Protein AF-A0A6A6M0G9-F1 (afdb_monomer)

Foldseek 3Di:
DDPPPPDDPPVQPPVSQVVQVVVVLQVQLCVQLVDPDFDWAADPDDPPDPDCNRGTHTPSVVSSQVSSQQDWDQGPVGTFHDDPNHTPDDAFEEEEADDDDLVVVVVVVCVPDPDHHHHDYDYQADPVRHGVDDPVVVVVCCVVVVGVYYGYDDD

Organism: Hevea brasiliensis (NCBI:txid3981)

Mean predicted aligned error: 13.31 Å

Radius of gyration: 23.49 Å; Cα contacts (8 Å, |Δi|>4): 169; chains: 1; bounding box: 56×35×58 Å

Nearest PDB structures (foldseek):
  4u5f-assembly1_A  TM=3.717E-01  e=2.075E-04  Rattus norvegicus
  4u1x-assembly1_A  TM=3.575E-01  e=5.938E-04  Rattus norvegicus
  4mcj-assembly1_A  TM=3.749E-01  e=1.926E+00  Parabacteroides distasonis ATCC 8503
  4mcj-assembly5_I  TM=3.595E-01  e=2.197E+00  Parabacteroides distasonis ATCC 8503

Sequence (155 aa):
MEKKISAVESELNIYGLWAYDAATILAIAIEKAGIANFGFQKTNVSSNSTDISALGFSRNGENLIEALSNTRVTGLTGDIHFVNGQLPSSAFQIVNDCQGYCIDVFEAVVKALPYALPYEYIPFAKPDGGSAGTYDDMVYQLYLGSFDAVVGDTL

Secondary structure (DSSP, 8-state):
-------------HHHHHHHHHHHHHHHHHHHTT-S---EE--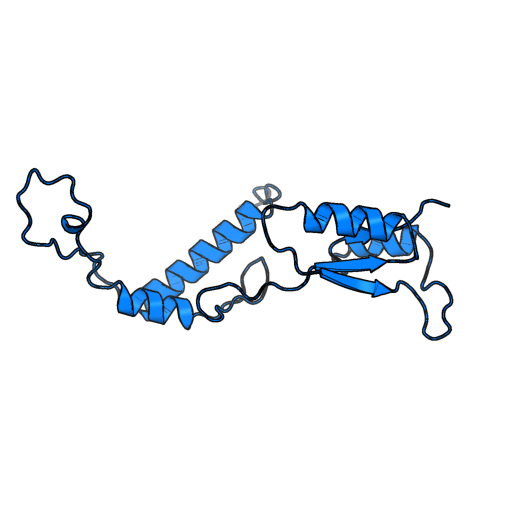---TT--SGGGSPEETTHHHHHHHHHT-EEEETTEEEE-BTTB---PPEEEEE---SHHHHHHHHHHHHSSS---EEEEE-B-TTSSBSS-HHHHHHHHHTTS-SEEE----

InterPro domains:
  IPR001828 Receptor, ligand binding region [PF01094] (4-96)
  IPR015683 Ionotropic glutamate receptor [PTHR34836] (8-96)
  IPR028082 Periplasmic binding protein-like I [SSF53822] (10-99)

Structure (mmCIF, N/CA/C/O backbone):
data_AF-A0A6A6M0G9-F1
#
_entry.id   AF-A0A6A6M0G9-F1
#
loop_
_atom_site.group_PDB
_atom_site.id
_atom_site.type_symbol
_atom_site.label_atom_id
_atom_site.label_alt_id
_atom_site.label_comp_id
_atom_site.label_asym_id
_atom_site.label_entity_id
_atom_site.label_seq_id
_atom_site.pdbx_PDB_ins_code
_atom_site.Cartn_x
_atom_site.Cartn_y
_atom_site.Cartn_z
_atom_site.occupancy
_atom_site.B_iso_or_equiv
_atom_site.auth_seq_id
_atom_site.auth_comp_id
_atom_site.auth_asym_id
_atom_site.auth_atom_id
_atom_site.pdbx_PDB_model_num
ATOM 1 N N . MET A 1 1 ? 26.815 13.536 30.518 1.00 34.41 1 MET A N 1
ATOM 2 C CA . MET A 1 1 ? 27.033 12.343 29.678 1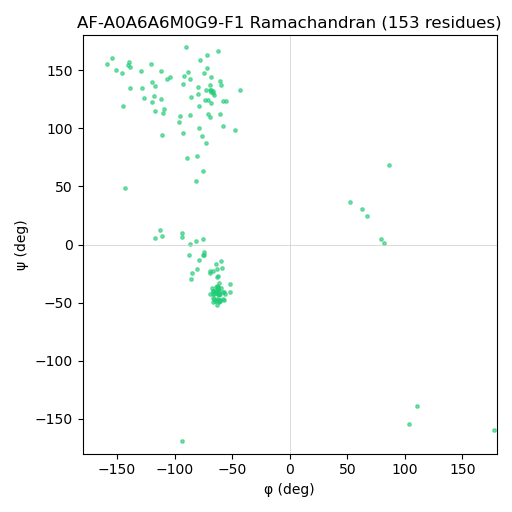.00 34.41 1 MET A CA 1
ATOM 3 C C . MET A 1 1 ? 25.719 12.070 28.978 1.00 34.41 1 MET A C 1
ATOM 5 O O . MET A 1 1 ? 24.805 11.516 29.574 1.00 34.41 1 MET A O 1
ATOM 9 N N . GLU A 1 2 ? 25.587 12.622 27.778 1.00 38.97 2 GLU A N 1
ATOM 10 C CA . GLU A 1 2 ? 24.418 12.448 26.922 1.00 38.97 2 GLU A CA 1
ATOM 11 C C . GLU A 1 2 ? 24.347 10.984 26.496 1.00 38.97 2 GLU A C 1
ATOM 13 O O . GLU A 1 2 ? 25.337 10.397 26.049 1.00 38.97 2 GLU A O 1
ATOM 18 N N . LYS A 1 3 ? 23.184 10.367 26.691 1.00 46.62 3 LYS A N 1
ATOM 19 C CA . LYS A 1 3 ? 22.941 9.003 26.244 1.00 46.62 3 LYS A CA 1
ATOM 20 C C . LYS A 1 3 ? 22.717 9.069 24.736 1.00 46.62 3 LYS A C 1
ATOM 22 O O . LYS A 1 3 ? 21.613 9.334 24.276 1.00 46.62 3 LYS A O 1
ATOM 27 N N . LYS A 1 4 ? 23.797 8.874 23.982 1.00 43.56 4 LYS A N 1
ATOM 28 C CA . LYS A 1 4 ? 23.775 8.636 22.540 1.00 43.56 4 LYS A CA 1
ATOM 29 C C . LYS A 1 4 ? 22.917 7.395 22.291 1.00 43.56 4 LYS A C 1
ATOM 31 O O . LYS A 1 4 ? 23.348 6.275 22.558 1.00 43.56 4 LYS A O 1
ATOM 36 N N . ILE A 1 5 ? 21.679 7.604 21.850 1.00 45.81 5 ILE A N 1
ATOM 37 C CA . ILE A 1 5 ? 20.824 6.537 21.333 1.00 45.81 5 ILE A CA 1
ATOM 38 C C . ILE A 1 5 ? 21.403 6.178 19.965 1.00 45.81 5 ILE A C 1
ATOM 40 O O . ILE A 1 5 ? 21.063 6.774 18.953 1.00 45.81 5 ILE A O 1
ATOM 44 N N . SER A 1 6 ? 22.373 5.270 19.953 1.00 51.78 6 SER A N 1
ATOM 45 C CA . SER A 1 6 ? 22.872 4.641 18.735 1.00 51.78 6 SER A CA 1
ATOM 46 C C . SER A 1 6 ? 22.601 3.147 18.824 1.00 51.78 6 SER A C 1
ATOM 48 O O . SER A 1 6 ? 23.031 2.525 19.795 1.00 51.78 6 SER A O 1
ATOM 50 N N . ALA A 1 7 ? 21.958 2.622 17.779 1.00 47.12 7 ALA A N 1
ATOM 51 C CA . ALA A 1 7 ? 21.720 1.209 17.478 1.00 47.12 7 ALA A CA 1
ATOM 52 C C . ALA A 1 7 ? 20.474 0.552 18.106 1.00 47.12 7 ALA A C 1
AT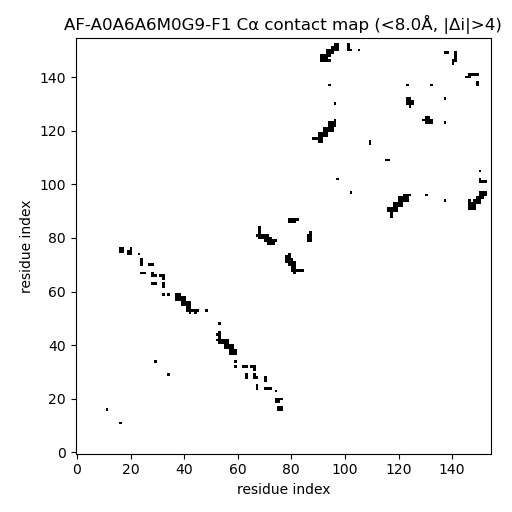OM 54 O O . ALA A 1 7 ? 20.602 -0.360 18.914 1.00 47.12 7 ALA A O 1
ATOM 55 N N . VAL A 1 8 ? 19.277 0.962 17.657 1.00 44.97 8 VAL A N 1
ATOM 56 C CA . VAL A 1 8 ? 18.168 0.029 17.342 1.00 44.97 8 VAL A CA 1
ATOM 57 C C . VAL A 1 8 ? 17.396 0.551 16.114 1.00 44.97 8 VAL A C 1
ATOM 59 O O . VAL A 1 8 ? 16.180 0.656 16.120 1.00 44.97 8 VAL A O 1
ATOM 62 N N . GLU A 1 9 ? 18.097 0.916 15.042 1.00 51.38 9 GLU A N 1
ATOM 63 C CA . GLU A 1 9 ? 17.548 0.678 13.702 1.00 51.38 9 GLU A CA 1
ATOM 64 C C . GLU A 1 9 ? 18.040 -0.717 13.318 1.00 51.38 9 GLU A C 1
ATOM 66 O O . GLU A 1 9 ? 19.010 -0.887 12.589 1.00 51.38 9 GLU A O 1
ATOM 71 N N . SER A 1 10 ? 17.450 -1.757 13.912 1.00 55.28 10 SER A N 1
ATOM 72 C CA . SER A 1 10 ? 17.393 -3.024 13.185 1.00 55.28 10 SER A CA 1
ATOM 73 C C . SER A 1 10 ? 16.719 -2.685 11.863 1.00 55.28 10 SER A C 1
ATOM 75 O O . SER A 1 10 ? 15.638 -2.103 11.936 1.00 55.28 10 SER A O 1
ATOM 77 N N . GLU A 1 11 ? 17.345 -2.969 10.720 1.00 65.69 11 GLU A N 1
ATOM 78 C CA . GLU A 1 11 ? 16.764 -2.722 9.395 1.00 65.69 11 GLU A CA 1
ATOM 79 C C . GLU A 1 11 ? 15.334 -3.268 9.388 1.00 65.69 11 GLU A C 1
ATOM 81 O O . GLU A 1 11 ? 15.103 -4.480 9.349 1.00 65.69 11 GLU A O 1
ATOM 86 N N . LEU A 1 12 ? 14.362 -2.376 9.581 1.00 68.75 12 LEU A N 1
ATOM 87 C CA . LEU A 1 12 ? 12.978 -2.772 9.727 1.00 68.75 12 LEU A CA 1
ATOM 88 C C . LEU A 1 12 ? 12.565 -3.231 8.336 1.00 68.75 12 LEU A C 1
ATOM 90 O O . LEU A 1 12 ? 12.533 -2.435 7.399 1.00 68.75 12 LEU A O 1
ATOM 94 N N . ASN A 1 13 ? 12.301 -4.527 8.182 1.00 79.19 13 ASN A N 1
ATOM 95 C CA . ASN A 1 13 ? 11.778 -5.025 6.920 1.00 79.19 13 ASN A CA 1
ATOM 96 C C . ASN A 1 13 ? 10.412 -4.376 6.634 1.00 79.19 13 ASN A C 1
ATOM 98 O O . ASN A 1 13 ? 9.785 -3.781 7.516 1.00 79.19 13 ASN A O 1
ATOM 102 N N . ILE A 1 14 ? 9.931 -4.511 5.400 1.00 77.44 14 ILE A N 1
ATOM 103 C CA . ILE A 1 14 ? 8.685 -3.870 4.960 1.00 77.44 14 ILE A CA 1
ATOM 104 C C . ILE A 1 14 ? 7.491 -4.143 5.896 1.00 77.44 14 ILE A C 1
ATOM 106 O O . ILE A 1 14 ? 6.679 -3.256 6.140 1.00 77.44 14 ILE A O 1
ATOM 110 N N . TYR A 1 15 ? 7.427 -5.329 6.513 1.00 82.25 15 TYR A N 1
ATOM 111 C CA . TYR A 1 15 ? 6.378 -5.671 7.475 1.00 82.25 15 TYR A CA 1
ATOM 112 C C . TYR A 1 15 ? 6.467 -4.864 8.769 1.00 82.25 15 TYR A C 1
ATOM 114 O O . TYR A 1 15 ? 5.439 -4.491 9.328 1.00 82.25 15 TYR A O 1
ATOM 122 N N . GLY A 1 16 ? 7.677 -4.587 9.254 1.00 85.69 16 GLY A N 1
ATOM 123 C CA . GLY A 1 16 ? 7.878 -3.738 10.421 1.00 85.69 16 GLY A CA 1
ATOM 124 C C . GLY A 1 16 ? 7.477 -2.289 10.151 1.00 85.69 16 GLY A C 1
ATOM 125 O O . GLY A 1 16 ? 6.830 -1.673 10.998 1.00 85.69 16 GLY A O 1
ATOM 126 N N . LEU A 1 17 ? 7.799 -1.769 8.961 1.00 85.38 17 LEU A N 1
ATOM 127 C CA . LEU A 1 17 ? 7.394 -0.422 8.545 1.00 85.38 17 LEU A CA 1
ATOM 128 C C . LEU A 1 17 ? 5.865 -0.316 8.447 1.00 85.38 17 LEU A C 1
ATOM 130 O O . LEU A 1 17 ? 5.270 0.583 9.037 1.00 85.38 17 LEU A O 1
ATOM 134 N N . TRP A 1 18 ? 5.210 -1.295 7.813 1.00 85.31 18 TRP A N 1
ATOM 135 C CA . TRP A 1 18 ? 3.746 -1.358 7.766 1.00 85.31 18 TRP A CA 1
ATOM 136 C C . TRP A 1 18 ? 3.104 -1.517 9.143 1.00 85.31 18 TRP A C 1
ATOM 138 O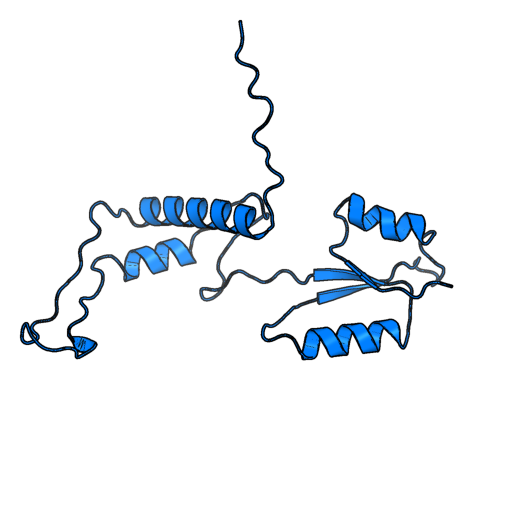 O . TRP A 1 18 ? 2.068 -0.912 9.401 1.00 85.31 18 TRP A O 1
ATOM 148 N N . ALA A 1 19 ? 3.698 -2.302 10.045 1.00 88.31 19 ALA A N 1
ATOM 149 C CA . ALA A 1 19 ? 3.179 -2.457 11.401 1.00 88.31 19 ALA A CA 1
ATOM 150 C C . ALA A 1 19 ? 3.248 -1.142 12.193 1.00 88.31 19 ALA A C 1
ATOM 152 O O . ALA A 1 19 ? 2.295 -0.804 12.900 1.00 88.31 19 ALA A O 1
ATOM 153 N N . TYR A 1 20 ? 4.344 -0.389 12.055 1.00 89.56 20 TYR A N 1
ATOM 154 C CA . TYR A 1 20 ? 4.495 0.931 12.669 1.00 89.56 20 TYR A CA 1
ATOM 155 C C . TYR A 1 20 ? 3.435 1.915 12.156 1.00 89.56 20 TYR A C 1
ATOM 157 O O . TYR A 1 20 ? 2.748 2.575 12.944 1.00 89.56 20 TYR A O 1
ATOM 165 N N . ASP A 1 21 ? 3.251 1.966 10.839 1.00 89.56 21 ASP A N 1
ATOM 166 C CA . ASP A 1 21 ? 2.271 2.848 10.212 1.00 89.56 21 ASP A CA 1
ATOM 167 C C . ASP A 1 21 ? 0.834 2.458 10.581 1.00 89.56 21 ASP A C 1
ATOM 169 O O . ASP A 1 21 ? 0.034 3.317 10.957 1.00 89.56 21 ASP A O 1
ATOM 173 N N . ALA A 1 22 ? 0.514 1.161 10.588 1.00 90.94 22 ALA A N 1
ATOM 174 C CA . ALA A 1 22 ? -0.789 0.653 11.009 1.00 90.94 22 ALA A CA 1
ATOM 175 C C . ALA A 1 22 ? -1.108 1.008 12.471 1.00 90.94 22 ALA A C 1
ATOM 177 O O . ALA A 1 22 ? -2.225 1.433 12.772 1.00 90.94 22 ALA A O 1
ATOM 178 N N . ALA A 1 23 ? -0.134 0.881 13.380 1.00 93.88 23 ALA A N 1
ATOM 179 C CA . ALA A 1 23 ? -0.300 1.274 14.778 1.00 93.88 23 ALA A CA 1
ATOM 180 C C . ALA A 1 23 ? -0.546 2.786 14.921 1.00 93.88 23 ALA A C 1
ATOM 182 O O . ALA A 1 23 ? -1.414 3.200 15.692 1.00 93.88 23 ALA A O 1
ATOM 183 N N . THR A 1 24 ? 0.171 3.599 14.142 1.00 92.81 24 THR A N 1
ATOM 184 C CA . THR A 1 24 ? 0.023 5.061 14.121 1.00 92.81 24 THR A CA 1
ATOM 185 C C . THR A 1 24 ? -1.366 5.474 13.629 1.00 92.81 24 THR A C 1
ATOM 187 O O . THR A 1 24 ? -2.056 6.253 14.289 1.00 92.81 24 THR A O 1
ATOM 190 N N . ILE A 1 25 ? -1.821 4.904 12.511 1.00 93.25 25 ILE A N 1
ATOM 191 C CA . ILE A 1 25 ? -3.164 5.124 11.956 1.00 93.25 25 ILE A CA 1
ATOM 192 C C . ILE A 1 25 ? -4.237 4.744 12.971 1.00 93.25 25 ILE A C 1
ATOM 194 O O . ILE A 1 25 ? -5.179 5.506 13.196 1.00 93.25 25 ILE A O 1
ATOM 198 N N . LEU A 1 26 ? -4.096 3.572 13.594 1.00 93.31 26 LEU A N 1
ATOM 199 C CA . LEU A 1 26 ? -5.063 3.079 14.563 1.00 93.31 26 LEU A CA 1
ATOM 200 C C . LEU A 1 26 ? -5.161 4.010 15.776 1.00 93.31 26 LEU A C 1
ATOM 202 O O . LEU A 1 26 ? -6.268 4.312 16.218 1.00 93.31 26 LEU A O 1
ATOM 206 N N . ALA A 1 27 ? -4.028 4.495 16.287 1.00 93.75 27 ALA A N 1
ATOM 207 C CA . ALA A 1 27 ? -4.000 5.433 17.404 1.00 93.75 27 ALA A CA 1
ATOM 208 C C . ALA A 1 27 ? -4.744 6.737 17.070 1.00 93.75 27 ALA A C 1
ATOM 210 O O . ALA A 1 27 ? -5.616 7.160 17.831 1.00 93.75 27 ALA A O 1
ATOM 211 N N . ILE A 1 28 ? -4.472 7.318 15.897 1.00 93.06 28 ILE A N 1
ATOM 212 C CA . ILE A 1 28 ? -5.144 8.536 15.420 1.00 93.06 28 ILE A CA 1
ATOM 213 C C . ILE A 1 28 ? -6.649 8.301 15.249 1.00 93.06 28 ILE A C 1
ATOM 215 O O . ILE A 1 28 ? -7.463 9.143 15.629 1.00 93.06 28 ILE A O 1
ATOM 219 N N . ALA A 1 29 ? -7.045 7.159 14.686 1.00 93.19 29 ALA A N 1
ATOM 220 C CA . ALA A 1 29 ? -8.452 6.844 14.480 1.00 93.19 29 ALA A CA 1
ATOM 221 C C . ALA A 1 29 ? -9.206 6.652 15.805 1.00 93.19 29 ALA A C 1
ATOM 223 O O . ALA A 1 29 ? -10.327 7.134 15.939 1.00 93.19 29 ALA A O 1
ATOM 224 N N . ILE A 1 30 ? -8.594 6.001 16.800 1.00 93.12 30 ILE A N 1
ATOM 225 C CA . ILE A 1 30 ? -9.172 5.836 18.144 1.00 93.12 30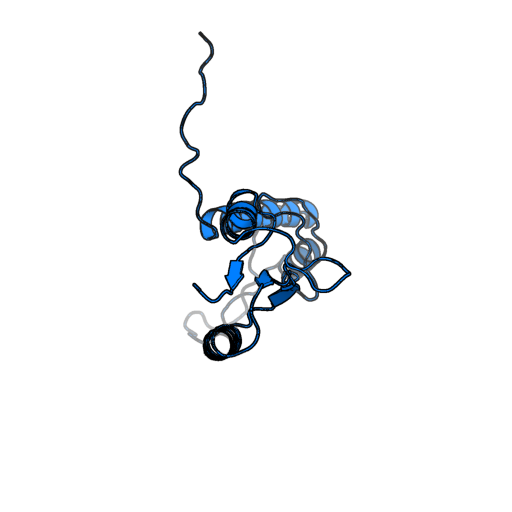 ILE A CA 1
ATOM 226 C C . ILE A 1 30 ? -9.389 7.195 18.818 1.00 93.12 30 ILE A C 1
ATOM 228 O O . ILE A 1 30 ? -10.450 7.423 19.403 1.00 93.12 30 ILE A O 1
ATOM 232 N N . GLU A 1 31 ? -8.408 8.095 18.709 1.00 92.38 31 GLU A N 1
ATOM 233 C CA . GLU A 1 31 ? -8.501 9.459 19.233 1.00 92.38 31 GLU A CA 1
ATOM 234 C C . GLU A 1 31 ? -9.647 10.228 18.563 1.00 92.38 31 GLU A C 1
ATOM 236 O O . GLU A 1 31 ? -10.521 10.764 19.246 1.00 92.38 31 GLU A O 1
ATOM 241 N N . LYS A 1 32 ? -9.705 10.207 17.226 1.00 92.62 32 LYS A N 1
ATOM 242 C CA . LYS A 1 32 ? -10.768 10.862 16.447 1.00 92.62 32 LYS A CA 1
ATOM 243 C C . LYS A 1 32 ? -12.156 10.292 16.729 1.00 92.62 32 LYS A C 1
ATOM 245 O O . LYS A 1 32 ? -13.125 11.044 16.756 1.00 92.62 32 LYS A O 1
ATOM 250 N N . ALA A 1 33 ? -12.257 8.984 16.946 1.00 91.31 33 ALA A N 1
ATOM 251 C CA . ALA A 1 33 ? -13.514 8.314 17.260 1.00 91.31 33 ALA A CA 1
ATOM 252 C C . ALA A 1 33 ? -13.989 8.565 18.705 1.00 91.31 33 ALA A C 1
ATOM 254 O O . ALA A 1 33 ? -15.090 8.140 19.061 1.00 91.31 33 ALA A O 1
ATOM 255 N N . GLY A 1 34 ? -13.182 9.222 19.552 1.00 88.62 34 GLY A N 1
ATOM 256 C CA . GLY A 1 34 ? -13.537 9.523 20.940 1.00 88.62 34 GLY A CA 1
ATOM 257 C C . GLY A 1 34 ? -13.756 8.270 21.793 1.00 88.62 34 GLY A C 1
ATOM 258 O O . GLY A 1 34 ? -14.593 8.266 22.700 1.00 88.62 34 GLY A O 1
ATOM 259 N N . ILE A 1 35 ? -13.052 7.174 21.490 1.00 83.38 35 ILE A N 1
ATOM 260 C CA . ILE A 1 35 ? -13.298 5.877 22.128 1.00 83.38 35 ILE A CA 1
ATOM 261 C C . ILE A 1 35 ? -12.661 5.845 23.517 1.00 83.38 35 ILE A C 1
ATOM 263 O O . ILE A 1 35 ? -11.474 5.579 23.673 1.00 83.38 35 ILE A O 1
ATOM 267 N N . ALA A 1 36 ? -13.481 6.051 24.546 1.00 76.69 36 ALA A N 1
ATOM 268 C CA . ALA A 1 36 ? -13.060 5.879 25.936 1.00 76.69 36 ALA A CA 1
ATOM 269 C C . ALA A 1 36 ? -13.164 4.418 26.425 1.00 76.69 36 ALA A C 1
ATOM 271 O O . ALA A 1 36 ? -12.466 4.041 27.360 1.00 76.69 36 ALA A O 1
ATOM 272 N N . ASN A 1 37 ? -14.036 3.595 25.818 1.00 80.88 37 ASN A N 1
ATOM 273 C CA . ASN A 1 37 ? -14.320 2.221 26.260 1.00 80.88 37 ASN A CA 1
ATOM 274 C C . ASN A 1 37 ? -14.585 1.268 25.089 1.00 80.88 37 ASN A C 1
ATOM 276 O O . ASN A 1 37 ? -15.590 1.418 24.397 1.00 80.88 37 ASN A O 1
ATOM 280 N N . PHE A 1 38 ? -13.769 0.224 24.931 1.00 78.19 38 PHE A N 1
ATOM 281 C CA . PHE A 1 38 ? -13.976 -0.850 23.950 1.00 78.19 38 PHE A CA 1
ATOM 282 C C . PHE A 1 38 ? -15.001 -1.872 24.464 1.00 78.19 38 PHE A C 1
ATOM 284 O O . PHE A 1 38 ? -14.661 -2.940 24.966 1.00 78.19 38 PHE A O 1
ATOM 291 N N . GLY A 1 39 ? -16.280 -1.504 24.415 1.00 81.69 39 GLY A N 1
ATOM 292 C CA . GLY A 1 39 ? -17.380 -2.371 24.831 1.00 81.69 39 GLY A CA 1
ATOM 293 C C . GLY A 1 39 ? -17.956 -3.192 23.678 1.00 81.69 39 GLY A C 1
ATOM 294 O O . GLY A 1 39 ? -18.106 -2.691 22.564 1.00 81.69 39 GLY A O 1
ATOM 295 N N . PHE A 1 40 ? -18.382 -4.420 23.978 1.00 82.12 40 PHE A N 1
ATOM 296 C CA . PHE A 1 40 ? -19.166 -5.254 23.066 1.00 82.12 40 PHE A CA 1
ATOM 297 C C . PHE A 1 40 ? -20.624 -5.332 23.527 1.00 82.12 40 PHE A C 1
ATOM 299 O O . PHE A 1 40 ? -20.930 -5.379 24.723 1.00 82.12 40 PHE A O 1
ATOM 306 N N . GLN A 1 41 ? -21.547 -5.327 22.573 1.00 80.31 41 GLN A N 1
ATOM 307 C CA . GLN A 1 41 ? -22.960 -5.574 22.795 1.00 80.31 41 GLN A CA 1
ATOM 308 C C . GLN A 1 41 ? -23.245 -7.044 22.510 1.00 80.31 41 GLN A C 1
ATOM 310 O O . GLN A 1 41 ? -23.244 -7.484 21.364 1.00 80.31 41 GLN A O 1
ATOM 315 N N . LYS A 1 42 ? -23.449 -7.816 23.579 1.00 72.50 42 LYS A N 1
ATOM 316 C CA . LYS A 1 42 ? -23.784 -9.234 23.479 1.00 72.50 42 LYS A CA 1
ATOM 317 C C . LYS A 1 42 ? -25.222 -9.390 22.982 1.00 72.50 42 LYS A C 1
ATOM 319 O O . LYS A 1 42 ? -26.125 -8.729 23.493 1.00 72.50 42 LYS A O 1
ATOM 324 N N . THR A 1 43 ? -25.425 -10.258 21.999 1.00 68.69 43 THR A N 1
ATOM 325 C CA . THR A 1 43 ? -26.752 -10.664 21.534 1.00 68.69 43 THR A CA 1
ATOM 326 C C . THR A 1 43 ? -27.384 -11.616 22.554 1.00 68.69 43 THR A C 1
ATOM 328 O O . THR A 1 43 ? -26.691 -12.377 23.233 1.00 68.69 43 THR A O 1
ATOM 331 N N . ASN A 1 44 ? -28.711 -11.574 22.701 1.00 68.19 44 ASN A N 1
ATOM 332 C CA . ASN A 1 44 ? -29.455 -12.428 23.636 1.00 68.19 44 ASN A CA 1
ATOM 333 C C . ASN A 1 44 ? -29.567 -13.867 23.102 1.00 68.19 44 ASN A C 1
ATOM 335 O O . ASN A 1 44 ? -30.655 -14.346 22.798 1.00 68.19 44 ASN A O 1
ATOM 339 N N . VAL A 1 45 ? -28.435 -14.548 22.944 1.00 66.31 45 VAL A N 1
ATOM 340 C CA . VAL A 1 45 ? -28.365 -15.943 22.504 1.00 66.31 45 VAL A CA 1
ATOM 341 C C . VAL A 1 45 ? -28.067 -16.830 23.711 1.00 66.31 45 VAL A C 1
ATOM 343 O O . VAL A 1 45 ? -27.345 -16.433 24.629 1.00 66.31 45 VAL A O 1
ATOM 346 N N . SER A 1 46 ? -28.654 -18.031 23.715 1.00 72.12 46 SER A N 1
ATOM 347 C CA . SER A 1 46 ? -28.377 -19.088 24.694 1.00 72.12 46 SER A CA 1
ATOM 348 C C . SER A 1 46 ? -26.872 -19.211 24.954 1.00 72.12 46 SER A C 1
ATOM 350 O O . SER A 1 46 ? -26.079 -19.264 24.014 1.00 72.12 46 SER A 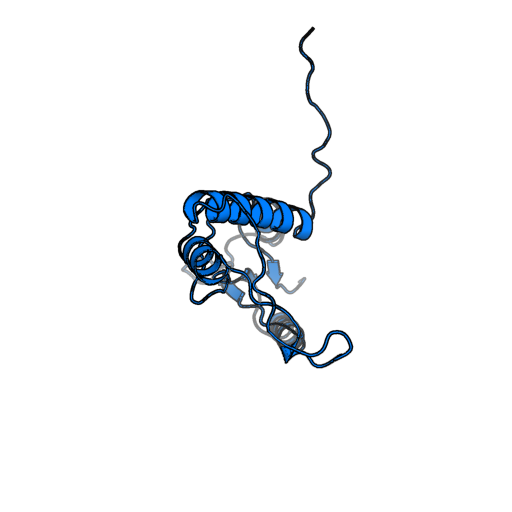O 1
ATOM 352 N N . SER A 1 47 ? -26.477 -19.275 26.228 1.00 65.62 47 SER A N 1
ATOM 353 C CA . SER A 1 47 ? -25.075 -19.222 26.671 1.00 65.62 47 SER A CA 1
ATOM 354 C C .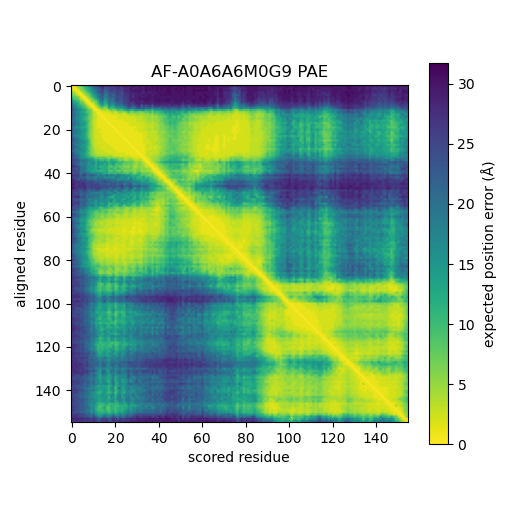 SER A 1 47 ? -24.175 -20.329 26.111 1.00 65.62 47 SER A C 1
ATOM 356 O O . SER A 1 47 ? -22.959 -20.205 26.210 1.00 65.62 47 SER A O 1
ATOM 358 N N . ASN A 1 48 ? -24.756 -21.382 25.529 1.00 71.12 48 ASN A N 1
ATOM 359 C CA . ASN A 1 48 ? -24.045 -22.545 24.991 1.00 71.12 48 ASN A CA 1
ATOM 360 C C . ASN A 1 48 ? -24.100 -22.632 23.458 1.00 71.12 48 ASN A C 1
ATOM 362 O O . ASN A 1 48 ? -23.706 -23.648 22.888 1.00 71.12 48 ASN A O 1
ATOM 366 N N . SER A 1 49 ? -24.631 -21.611 22.785 1.00 72.75 49 SER A N 1
ATOM 367 C CA . SER A 1 49 ? -24.660 -21.589 21.327 1.00 72.75 49 SER A CA 1
ATOM 368 C C . SER A 1 49 ? -23.260 -21.324 20.769 1.00 72.75 49 SER A C 1
ATOM 370 O O . SER A 1 49 ? -22.645 -20.312 21.098 1.00 72.75 49 SER A O 1
ATOM 372 N N . THR A 1 50 ? -22.769 -22.209 19.903 1.00 77.94 50 THR A N 1
ATOM 373 C CA . THR A 1 50 ? -21.567 -21.984 19.076 1.00 77.94 50 THR A CA 1
ATOM 374 C C . THR A 1 50 ? -21.869 -21.168 17.821 1.00 77.94 50 THR A C 1
ATOM 376 O O . THR A 1 50 ? -20.999 -20.986 16.974 1.00 77.94 50 THR A O 1
ATOM 379 N N . ASP A 1 51 ? -23.117 -20.733 17.666 1.00 80.19 51 ASP A N 1
ATOM 380 C CA . ASP A 1 51 ? -23.578 -20.031 16.483 1.00 80.19 51 ASP A CA 1
ATOM 381 C C . ASP A 1 51 ? -22.952 -18.634 16.412 1.00 80.19 51 ASP A C 1
ATOM 383 O O . ASP A 1 51 ? -22.876 -17.925 17.418 1.00 80.19 51 ASP A O 1
ATOM 387 N N . ILE A 1 52 ? -22.507 -18.216 15.226 1.00 78.25 52 ILE A N 1
ATOM 388 C CA . ILE A 1 52 ? -21.762 -16.956 15.052 1.00 78.25 52 ILE A CA 1
ATOM 389 C C . ILE A 1 52 ? -22.610 -15.732 15.422 1.00 78.25 52 ILE A C 1
ATOM 391 O O . ILE A 1 52 ? -22.086 -14.684 15.783 1.00 78.25 52 ILE A O 1
ATOM 395 N N . SER A 1 53 ? -23.936 -15.883 15.419 1.00 71.38 53 SER A N 1
ATOM 396 C CA . SER A 1 53 ? -24.888 -14.885 15.907 1.00 71.38 53 SER A CA 1
ATOM 397 C C . SER A 1 53 ? -24.766 -14.602 17.410 1.00 71.38 53 SER A C 1
ATOM 399 O O . SER A 1 53 ? -25.284 -13.587 17.875 1.00 71.38 53 SER A O 1
ATOM 401 N N . ALA A 1 54 ? -24.100 -15.471 18.180 1.00 73.50 54 ALA A N 1
ATOM 402 C CA . ALA A 1 54 ? -23.765 -15.247 19.586 1.00 73.50 54 ALA A CA 1
ATOM 403 C C . ALA A 1 54 ? -22.548 -14.317 19.776 1.00 73.50 54 ALA A C 1
ATOM 405 O O . ALA A 1 54 ? -22.309 -13.851 20.896 1.00 73.50 54 ALA A O 1
ATOM 406 N N . LEU A 1 55 ? -21.780 -14.035 18.713 1.00 74.75 55 LEU A N 1
ATOM 407 C CA . LEU A 1 55 ? -20.707 -13.043 18.745 1.00 74.75 55 LEU A CA 1
ATOM 408 C C . LEU A 1 55 ? -21.337 -11.648 18.887 1.00 74.75 55 LEU A C 1
ATOM 410 O O . LEU A 1 55 ? -22.175 -11.241 18.085 1.00 74.75 55 LEU A O 1
ATOM 414 N N . GLY A 1 56 ? -20.972 -10.921 19.942 1.00 74.69 56 GLY A N 1
ATOM 415 C CA . GLY A 1 56 ? -21.457 -9.560 20.155 1.00 74.69 56 GLY A CA 1
ATOM 416 C C . GLY A 1 56 ? -20.844 -8.563 19.169 1.00 74.69 56 GLY A C 1
ATOM 417 O O . GLY A 1 56 ? -19.711 -8.738 18.726 1.00 74.69 56 GLY A O 1
ATOM 418 N N . PHE A 1 57 ? -21.562 -7.484 18.868 1.00 83.25 57 PHE A N 1
ATOM 419 C CA . PHE A 1 57 ? -21.071 -6.409 17.999 1.00 83.25 57 PHE A CA 1
ATOM 420 C C . PHE A 1 57 ? -20.315 -5.351 18.811 1.00 83.25 57 PHE A C 1
ATOM 422 O O . PHE A 1 57 ? -20.628 -5.114 19.979 1.00 83.25 57 PHE A O 1
ATOM 429 N N . SER A 1 58 ? -19.312 -4.700 18.219 1.00 87.00 58 SER A N 1
ATOM 430 C CA . SER A 1 58 ? -18.622 -3.581 18.875 1.00 87.00 58 SER A CA 1
ATOM 431 C C . SER A 1 58 ? -19.557 -2.381 18.999 1.00 87.00 58 SER A C 1
ATOM 433 O O . SER A 1 58 ? -20.175 -1.979 18.018 1.00 87.00 58 SER A O 1
ATOM 435 N N . ARG A 1 59 ? -19.610 -1.760 20.183 1.00 88.62 59 ARG A N 1
ATOM 436 C CA . ARG A 1 59 ? -20.406 -0.539 20.402 1.00 88.62 59 ARG A CA 1
ATOM 437 C C . ARG A 1 59 ? -19.849 0.683 19.675 1.00 88.62 59 ARG A C 1
ATOM 439 O O . ARG A 1 59 ? -20.596 1.615 19.420 1.00 88.62 59 ARG A O 1
ATOM 446 N N . ASN A 1 60 ? -18.557 0.667 19.351 1.00 89.88 60 ASN A N 1
ATOM 447 C CA . ASN A 1 60 ? -17.880 1.777 18.676 1.00 89.88 60 ASN A CA 1
ATOM 448 C C . ASN A 1 60 ? -17.435 1.403 17.258 1.00 89.88 60 ASN A C 1
ATOM 450 O O . ASN A 1 60 ? -16.609 2.105 16.685 1.00 89.88 60 ASN A O 1
ATOM 454 N N . GLY A 1 61 ? -17.907 0.269 16.723 1.00 88.50 61 GLY A N 1
ATOM 455 C CA . GLY A 1 61 ? -17.450 -0.250 15.434 1.00 88.50 61 GLY A CA 1
ATOM 456 C C . GLY A 1 61 ? -17.643 0.757 14.303 1.00 88.50 61 GLY A C 1
ATOM 457 O O . GLY A 1 61 ? -16.698 1.027 13.573 1.00 88.50 61 GLY A O 1
ATOM 458 N N . GLU A 1 62 ? -18.830 1.361 14.211 1.00 89.62 62 GLU A N 1
ATOM 459 C CA . GLU A 1 62 ? -19.163 2.341 13.168 1.00 89.62 62 GLU A CA 1
ATOM 460 C C . GLU A 1 62 ? -18.278 3.590 13.256 1.00 89.62 62 GLU A C 1
ATOM 462 O O . GLU A 1 62 ? -17.588 3.914 12.292 1.00 89.62 62 GLU A O 1
ATOM 467 N N . ASN A 1 63 ? -18.193 4.213 14.436 1.00 91.81 63 ASN A N 1
ATOM 468 C CA . ASN A 1 63 ? -17.352 5.395 14.655 1.00 91.81 63 ASN A CA 1
ATOM 469 C C . ASN A 1 63 ? -15.867 5.113 14.376 1.00 91.81 63 ASN A C 1
ATOM 471 O O . ASN A 1 63 ? -15.160 5.967 13.846 1.00 91.81 63 ASN A O 1
ATOM 475 N N . LEU A 1 64 ? -15.376 3.919 14.733 1.00 91.62 64 LEU A N 1
ATOM 476 C CA . LEU A 1 64 ? -13.987 3.540 14.485 1.00 91.62 64 LEU A CA 1
ATOM 477 C C . LEU A 1 64 ? -13.715 3.349 12.990 1.00 91.62 64 LEU A C 1
ATOM 479 O O . LEU A 1 64 ? -12.687 3.810 12.502 1.00 91.62 64 LEU A O 1
ATOM 483 N N . ILE A 1 65 ? -14.623 2.696 12.261 1.00 91.00 65 ILE A N 1
ATOM 484 C CA . ILE A 1 65 ? -14.496 2.515 10.809 1.00 91.00 65 ILE A CA 1
ATOM 485 C C . ILE A 1 65 ? -14.574 3.859 10.085 1.00 91.00 65 ILE A C 1
ATOM 487 O O . ILE A 1 65 ? -13.792 4.097 9.162 1.00 91.00 65 ILE A O 1
ATOM 491 N N . GLU A 1 66 ? -15.453 4.760 10.519 1.00 91.75 66 GLU A N 1
ATOM 492 C CA . GLU A 1 66 ? -15.532 6.120 9.985 1.00 91.75 66 GLU A CA 1
ATOM 493 C C . GLU A 1 66 ? -14.230 6.895 10.235 1.00 91.75 66 GLU A C 1
ATOM 495 O O . GLU A 1 66 ? -13.660 7.478 9.310 1.00 91.75 66 GLU A O 1
ATOM 500 N N . ALA A 1 67 ? -13.707 6.856 11.463 1.00 92.88 67 ALA A N 1
ATOM 501 C CA . ALA A 1 67 ? -12.458 7.525 11.805 1.00 92.88 67 ALA A CA 1
ATOM 502 C C . ALA A 1 67 ? -11.258 6.951 11.035 1.00 92.88 67 ALA A C 1
ATOM 504 O O . ALA A 1 67 ? -10.433 7.719 10.537 1.00 92.88 67 ALA A O 1
ATOM 505 N N . LEU A 1 68 ? -11.171 5.624 10.890 1.00 92.06 68 LEU A N 1
ATOM 506 C CA . LEU A 1 68 ? -10.140 4.956 10.089 1.00 92.06 68 LEU A CA 1
ATOM 507 C C . LEU A 1 68 ? -10.220 5.377 8.618 1.00 92.06 68 LEU A C 1
ATOM 509 O O . LEU A 1 68 ? -9.213 5.790 8.048 1.00 92.06 68 LEU A O 1
ATOM 513 N N . SER A 1 69 ? -11.418 5.348 8.029 1.00 90.19 69 SER A N 1
ATOM 514 C CA . SER A 1 69 ? -11.637 5.695 6.617 1.00 90.19 69 SER A CA 1
ATOM 515 C C . SER A 1 69 ? -11.257 7.145 6.308 1.00 90.19 69 SER A C 1
ATOM 517 O O . SER A 1 69 ? -10.741 7.438 5.234 1.00 90.19 69 SER A O 1
ATOM 519 N N . ASN A 1 70 ? -11.457 8.044 7.275 1.00 90.06 70 ASN A N 1
ATOM 520 C CA . ASN A 1 70 ? -11.136 9.467 7.161 1.00 90.06 70 ASN A CA 1
ATOM 521 C C . ASN A 1 70 ? -9.737 9.832 7.694 1.00 90.06 70 ASN A C 1
ATOM 523 O O . ASN A 1 70 ? -9.393 11.016 7.806 1.00 90.06 70 ASN A O 1
ATOM 527 N N . THR A 1 71 ? -8.915 8.852 8.077 1.00 90.19 71 THR A N 1
ATOM 528 C CA . THR A 1 71 ? -7.560 9.121 8.561 1.00 90.19 71 THR A CA 1
ATOM 529 C C . THR A 1 71 ? -6.613 9.369 7.393 1.00 90.19 71 THR A C 1
ATOM 531 O O . THR A 1 71 ? -6.545 8.595 6.443 1.00 90.19 71 THR A O 1
ATOM 534 N N . ARG A 1 72 ? -5.872 10.475 7.492 1.00 90.50 72 ARG A N 1
ATOM 535 C CA . ARG A 1 72 ? -4.751 10.820 6.623 1.00 90.50 72 ARG A CA 1
ATOM 536 C C . ARG A 1 72 ? -3.545 11.116 7.503 1.00 90.50 72 ARG A C 1
ATOM 538 O O . ARG A 1 72 ? -3.657 11.942 8.409 1.00 90.50 72 ARG A O 1
ATOM 545 N N . VAL A 1 73 ? -2.434 10.440 7.247 1.00 90.56 73 VAL A N 1
ATOM 546 C CA . VAL A 1 73 ? -1.181 10.594 7.995 1.00 90.56 73 VAL A CA 1
ATOM 547 C C . VAL A 1 73 ? 0.005 10.288 7.087 1.00 90.56 73 VAL A C 1
ATOM 549 O O . VAL A 1 73 ? -0.118 9.471 6.181 1.00 90.56 73 VAL A O 1
ATOM 552 N N . THR A 1 74 ? 1.143 10.924 7.338 1.00 88.81 74 THR A N 1
ATOM 553 C CA . THR A 1 74 ? 2.420 10.556 6.720 1.00 88.81 74 THR A CA 1
ATOM 554 C C . THR A 1 74 ? 3.155 9.621 7.677 1.00 88.81 74 THR A C 1
ATOM 556 O O . THR A 1 74 ? 3.534 10.029 8.776 1.00 88.81 74 THR A O 1
ATOM 559 N N . GLY A 1 75 ? 3.270 8.353 7.289 1.00 85.88 75 GLY A N 1
ATOM 560 C CA . GLY A 1 75 ? 4.001 7.314 8.007 1.00 85.88 75 GLY A CA 1
ATOM 561 C C . GLY A 1 75 ? 5.438 7.161 7.506 1.00 85.88 75 GLY A C 1
ATOM 562 O O . GLY A 1 75 ? 5.930 7.966 6.715 1.00 85.88 75 GLY A O 1
ATOM 563 N N . LEU A 1 76 ? 6.111 6.096 7.938 1.00 85.38 76 LEU A N 1
ATOM 564 C CA . LEU A 1 76 ? 7.434 5.719 7.434 1.00 85.38 76 LEU A CA 1
ATOM 565 C C . LEU A 1 76 ? 7.380 5.216 5.986 1.00 85.38 76 LEU A C 1
ATOM 567 O O . LEU A 1 76 ? 8.375 5.316 5.275 1.00 85.38 76 LEU A O 1
ATOM 571 N N . THR A 1 77 ? 6.228 4.706 5.539 1.00 81.62 77 THR A N 1
ATOM 572 C CA . THR A 1 77 ? 5.997 4.274 4.149 1.00 81.62 77 THR A CA 1
ATOM 573 C C . THR A 1 77 ? 5.383 5.355 3.254 1.00 81.62 77 THR A C 1
ATOM 575 O O . THR A 1 77 ? 5.016 5.078 2.115 1.00 81.62 77 THR A O 1
ATOM 578 N N . GLY A 1 78 ? 5.311 6.601 3.737 1.00 82.44 78 GLY A N 1
ATOM 579 C CA . GLY A 1 78 ? 4.813 7.751 2.983 1.00 82.44 78 GLY A CA 1
ATOM 580 C C . GLY A 1 78 ? 3.398 8.171 3.374 1.00 82.44 78 GLY A C 1
ATOM 581 O O . GLY A 1 78 ? 2.963 7.979 4.510 1.00 82.44 78 GLY A O 1
ATOM 582 N N . ASP A 1 79 ? 2.690 8.807 2.443 1.00 85.94 79 ASP A N 1
ATOM 583 C CA . ASP A 1 79 ? 1.353 9.346 2.689 1.00 85.94 79 ASP A CA 1
ATOM 584 C C . ASP A 1 79 ? 0.285 8.256 2.648 1.00 85.94 79 ASP A C 1
ATOM 586 O O . ASP A 1 79 ? 0.020 7.634 1.620 1.00 85.94 79 ASP A O 1
ATOM 590 N N . ILE A 1 80 ? -0.403 8.085 3.771 1.00 84.81 80 ILE A N 1
ATOM 591 C CA . ILE A 1 80 ? -1.407 7.052 3.958 1.00 84.81 80 ILE A CA 1
ATOM 592 C C . ILE A 1 80 ? -2.781 7.695 4.080 1.00 84.81 80 ILE A C 1
ATOM 594 O O . ILE A 1 80 ? -3.028 8.555 4.928 1.00 84.81 80 ILE A O 1
ATOM 598 N N . HIS A 1 81 ? -3.694 7.251 3.227 1.00 87.81 81 HIS A N 1
ATOM 599 C CA . HIS A 1 81 ? -5.118 7.554 3.285 1.00 87.81 81 HIS A CA 1
ATOM 600 C C . HIS A 1 81 ? -5.881 6.330 2.791 1.00 87.81 81 HIS A C 1
ATOM 602 O O . HIS A 1 81 ? -5.368 5.628 1.936 1.00 87.81 81 HIS A O 1
ATOM 608 N N . PHE A 1 82 ? -7.077 6.049 3.299 1.00 84.31 82 PHE A N 1
ATOM 609 C CA . PHE A 1 82 ? -7.862 4.911 2.813 1.00 84.31 82 PHE A CA 1
ATOM 610 C C . PHE A 1 82 ? -8.816 5.350 1.701 1.00 84.31 82 PHE A C 1
ATOM 612 O O . PHE A 1 82 ? -9.470 6.386 1.800 1.00 84.31 82 PHE A O 1
ATOM 619 N N . VAL A 1 83 ? -8.932 4.537 0.653 1.00 77.69 83 VAL A N 1
ATOM 620 C CA . VAL A 1 83 ? -9.927 4.681 -0.414 1.00 77.69 83 VAL A CA 1
ATOM 621 C C . VAL A 1 83 ? -10.808 3.438 -0.375 1.00 77.69 83 VAL A C 1
ATOM 623 O O . VAL A 1 83 ? -10.327 2.327 -0.576 1.00 77.69 83 VAL A O 1
ATOM 626 N N . ASN A 1 84 ? -12.097 3.605 -0.064 1.00 77.56 84 ASN A N 1
ATOM 627 C CA . ASN A 1 84 ? -13.057 2.498 0.078 1.00 77.56 84 ASN A CA 1
ATOM 628 C C . ASN A 1 84 ? -12.586 1.378 1.034 1.00 77.56 84 ASN A C 1
ATOM 630 O O . ASN A 1 84 ? -12.817 0.197 0.786 1.00 77.56 84 ASN A O 1
ATOM 634 N N . GLY A 1 85 ? -11.899 1.745 2.121 1.00 70.62 85 GLY A N 1
ATOM 635 C CA . GLY A 1 85 ? -11.380 0.795 3.112 1.00 70.62 85 GLY A CA 1
ATOM 636 C C . GLY A 1 85 ? -10.085 0.078 2.711 1.00 70.62 85 GLY A C 1
ATOM 637 O O . GLY A 1 85 ? -9.619 -0.780 3.455 1.00 70.62 85 GLY A O 1
ATOM 638 N N . GLN A 1 86 ? -9.483 0.430 1.573 1.00 69.69 86 GLN A N 1
ATOM 639 C CA . GLN A 1 86 ? -8.190 -0.090 1.131 1.00 69.69 86 GLN A CA 1
ATOM 640 C C . GLN A 1 86 ? -7.128 1.005 1.152 1.00 69.69 86 GLN A C 1
ATOM 642 O O . GLN A 1 86 ? -7.430 2.180 0.940 1.00 69.69 86 GLN A O 1
ATOM 647 N N . LEU A 1 87 ? -5.875 0.617 1.390 1.00 72.56 87 LEU A N 1
ATOM 648 C CA . LEU A 1 87 ? -4.756 1.498 1.086 1.00 72.56 87 LEU A CA 1
ATOM 649 C C . LEU A 1 87 ? -4.691 1.663 -0.440 1.00 72.56 87 LEU A C 1
ATOM 651 O O . LEU A 1 87 ? -4.773 0.659 -1.153 1.00 72.56 87 LEU A O 1
ATOM 655 N N . PRO A 1 88 ? -4.576 2.891 -0.962 1.00 66.56 88 PRO A N 1
ATOM 656 C CA . PRO A 1 88 ? -4.326 3.127 -2.366 1.00 66.56 88 PRO A CA 1
ATOM 657 C C . PRO A 1 88 ? -2.993 2.466 -2.675 1.00 66.56 88 PRO A C 1
ATOM 659 O O . PRO A 1 88 ? -1.953 2.846 -2.143 1.00 66.56 88 PRO A O 1
ATOM 662 N N . SER A 1 89 ? -3.045 1.414 -3.482 1.00 62.75 89 SER A N 1
ATOM 663 C CA . SER A 1 89 ? -1.830 0.767 -3.932 1.00 62.75 89 SER A CA 1
ATOM 664 C C . SER A 1 89 ? -1.134 1.728 -4.883 1.00 62.75 89 SER A C 1
ATOM 666 O O . SER A 1 89 ? -1.616 1.950 -5.994 1.00 62.75 89 SER A O 1
ATOM 668 N N . SER A 1 90 ? -0.011 2.299 -4.459 1.00 64.88 90 SER A N 1
ATOM 669 C CA . SER A 1 90 ? 0.931 2.878 -5.410 1.00 64.88 90 SER A CA 1
ATOM 670 C C . SER A 1 90 ? 1.379 1.767 -6.358 1.00 64.88 90 SER A C 1
ATOM 672 O O . SER A 1 90 ? 1.576 0.624 -5.933 1.00 64.88 90 SER A O 1
ATOM 674 N N . ALA A 1 91 ? 1.461 2.078 -7.649 1.00 74.50 91 ALA A N 1
ATOM 675 C CA . ALA A 1 91 ? 2.056 1.158 -8.602 1.00 74.50 91 ALA A CA 1
ATOM 676 C C . ALA A 1 91 ? 3.562 1.083 -8.324 1.00 74.50 91 ALA A C 1
ATOM 678 O O . ALA A 1 91 ? 4.196 2.125 -8.163 1.00 74.50 91 ALA A O 1
ATOM 679 N N . PHE A 1 92 ? 4.117 -0.127 -8.274 1.00 78.88 92 PHE A N 1
ATOM 680 C CA . PHE A 1 92 ? 5.564 -0.326 -8.256 1.00 78.88 92 PHE A CA 1
ATOM 681 C C . PHE A 1 92 ? 6.161 0.317 -9.507 1.00 78.88 92 PHE A C 1
ATOM 683 O O . PHE A 1 92 ? 5.762 -0.021 -10.623 1.00 78.88 92 PHE A O 1
ATOM 690 N N . GLN A 1 93 ? 7.106 1.231 -9.334 1.00 83.56 93 GLN A N 1
ATOM 691 C CA . GLN A 1 93 ? 7.804 1.863 -10.441 1.00 83.56 93 GLN A CA 1
ATOM 692 C C . GLN A 1 93 ? 8.991 0.993 -10.826 1.00 83.56 93 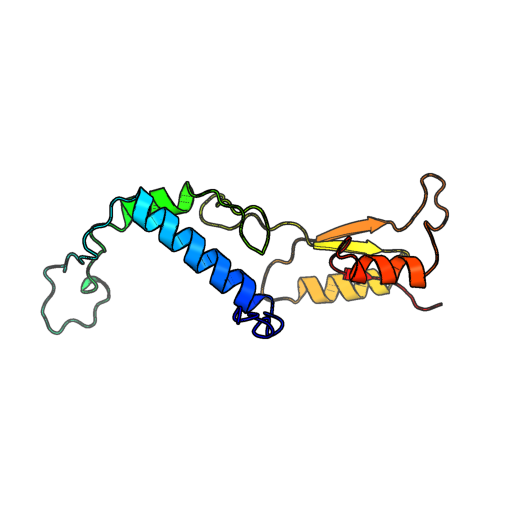GLN A C 1
ATOM 694 O O . GLN A 1 93 ? 9.956 0.847 -10.074 1.00 83.56 93 GLN A O 1
ATOM 699 N N . ILE A 1 94 ? 8.900 0.388 -12.006 1.00 83.06 94 ILE A N 1
ATOM 700 C CA . ILE A 1 94 ? 9.900 -0.542 -12.515 1.00 83.06 94 ILE A CA 1
ATOM 701 C C . ILE A 1 94 ? 10.640 0.134 -13.651 1.00 83.06 94 ILE A C 1
ATOM 703 O O . ILE A 1 94 ? 10.053 0.430 -14.693 1.00 83.06 94 ILE A O 1
ATOM 707 N N . VAL A 1 95 ? 11.938 0.352 -13.471 1.00 83.44 95 VAL A N 1
ATOM 708 C CA . VAL A 1 95 ? 12.774 0.864 -14.552 1.00 83.44 95 VAL A CA 1
ATOM 709 C C . VAL A 1 95 ? 13.153 -0.274 -15.500 1.00 83.44 95 VAL A C 1
ATOM 711 O O . VAL A 1 95 ? 13.488 -1.381 -15.069 1.00 83.44 95 VAL A O 1
ATOM 714 N N . ASN A 1 96 ? 13.054 -0.014 -16.801 1.00 81.06 96 ASN A N 1
ATOM 715 C CA . ASN A 1 96 ? 13.287 -1.016 -17.833 1.00 81.06 96 ASN A CA 1
ATOM 716 C C . ASN A 1 96 ? 14.090 -0.442 -19.009 1.00 81.06 96 ASN A C 1
ATOM 718 O O . ASN A 1 96 ? 13.754 0.626 -19.522 1.00 81.06 96 ASN A O 1
ATOM 722 N N . ASP A 1 97 ? 15.100 -1.186 -19.462 1.00 73.81 97 ASP A N 1
ATOM 723 C CA . ASP A 1 97 ? 15.923 -0.876 -20.648 1.00 73.81 97 ASP A CA 1
ATOM 724 C C . ASP A 1 97 ? 15.798 -1.945 -21.758 1.00 73.81 97 ASP A C 1
ATOM 726 O O . ASP A 1 97 ? 16.494 -1.907 -22.768 1.00 73.81 97 ASP A O 1
ATOM 730 N N . CYS A 1 98 ? 14.906 -2.931 -21.602 1.00 66.31 98 CYS A N 1
ATOM 731 C CA . CYS A 1 98 ? 14.753 -4.033 -22.553 1.00 66.31 98 CYS A CA 1
ATOM 732 C C . CYS A 1 98 ? 13.342 -4.111 -23.158 1.00 66.31 98 CYS A C 1
ATOM 734 O O . CYS A 1 98 ? 12.357 -3.657 -22.586 1.00 66.31 98 CYS A O 1
ATOM 736 N N . GLN A 1 99 ? 13.228 -4.698 -24.349 1.00 67.81 99 GLN A N 1
ATOM 737 C CA . GLN A 1 99 ? 11.960 -5.190 -24.895 1.00 67.81 99 GLN A CA 1
ATOM 738 C C . GLN A 1 99 ? 12.105 -6.699 -25.128 1.00 67.81 99 GLN A C 1
ATOM 740 O O . GLN A 1 99 ? 13.153 -7.143 -25.595 1.00 67.81 99 GLN A O 1
ATOM 745 N N . GLY A 1 100 ? 11.069 -7.489 -24.824 1.00 75.88 100 GLY A N 1
ATOM 746 C CA . GLY A 1 100 ? 11.042 -8.934 -25.093 1.00 75.88 100 GLY A CA 1
ATOM 747 C C . GLY A 1 100 ? 11.100 -9.816 -23.841 1.00 75.88 100 GLY A C 1
ATOM 748 O O . GLY A 1 100 ? 10.446 -9.527 -22.844 1.00 75.88 100 GLY A O 1
ATOM 749 N N . TYR A 1 101 ? 11.875 -10.905 -23.899 1.00 80.94 101 TYR A N 1
ATOM 750 C CA . TYR A 1 101 ? 11.757 -12.067 -23.001 1.00 80.94 101 TYR A CA 1
ATOM 751 C C . TYR A 1 101 ? 11.755 -11.742 -21.495 1.00 80.94 101 TYR A C 1
ATOM 753 O O . TYR A 1 101 ? 10.974 -12.326 -20.747 1.00 80.94 101 TYR A O 1
ATOM 761 N N . CYS A 1 102 ? 12.592 -10.808 -21.031 1.00 82.25 102 CYS A N 1
ATOM 762 C CA . CYS A 1 102 ? 12.652 -10.444 -19.611 1.00 82.25 102 CYS A CA 1
ATOM 763 C C . CYS A 1 102 ? 11.338 -9.830 -19.100 1.00 82.25 102 CYS A C 1
ATOM 765 O O . CYS A 1 102 ? 10.933 -10.111 -17.971 1.00 82.25 102 CYS A O 1
ATOM 767 N N . ILE A 1 103 ? 10.652 -9.044 -19.938 1.00 85.75 103 ILE A N 1
ATOM 768 C CA . ILE A 1 103 ? 9.323 -8.508 -19.623 1.00 85.75 103 ILE A CA 1
ATOM 769 C C . ILE A 1 103 ? 8.323 -9.657 -19.558 1.00 85.75 103 ILE A C 1
ATOM 771 O O . ILE A 1 103 ? 7.637 -9.794 -18.551 1.00 85.75 103 ILE A O 1
ATOM 775 N N . ASP A 1 104 ? 8.300 -10.530 -20.568 1.00 87.75 104 ASP A N 1
ATOM 776 C CA . ASP A 1 104 ? 7.349 -11.648 -20.627 1.00 87.75 104 ASP A CA 1
ATOM 777 C C . ASP A 1 104 ? 7.456 -12.558 -19.390 1.00 87.75 104 ASP A C 1
ATOM 779 O O . ASP A 1 104 ? 6.446 -12.987 -18.826 1.00 87.75 104 ASP A O 1
ATOM 783 N N . VAL A 1 105 ? 8.684 -12.834 -18.933 1.00 88.19 105 VAL A N 1
ATOM 784 C CA . VAL A 1 105 ? 8.937 -13.616 -17.714 1.00 88.19 105 VAL A CA 1
ATOM 785 C C . VAL A 1 105 ? 8.444 -12.879 -16.472 1.00 88.19 105 VAL A C 1
ATOM 787 O O . VAL A 1 105 ? 7.773 -13.486 -15.635 1.00 88.19 105 VAL A O 1
ATOM 790 N N . PHE A 1 106 ? 8.752 -11.587 -16.340 1.00 88.94 106 PHE A N 1
ATOM 791 C CA . PHE A 1 106 ? 8.287 -10.789 -15.209 1.00 88.94 106 PHE A CA 1
ATOM 792 C C . PHE A 1 106 ? 6.753 -10.744 -15.152 1.00 88.94 106 PHE A C 1
ATOM 794 O O . PHE A 1 106 ? 6.166 -11.053 -14.115 1.00 88.94 106 PHE A O 1
ATOM 801 N N . GLU A 1 107 ? 6.091 -10.445 -16.270 1.00 89.38 107 GLU A N 1
ATOM 802 C CA . GLU A 1 107 ? 4.630 -10.398 -16.354 1.00 89.38 107 GLU A CA 1
ATOM 803 C C . GLU A 1 107 ? 3.995 -11.756 -16.036 1.00 89.38 107 GLU A C 1
ATOM 805 O O . GLU A 1 107 ? 2.992 -11.822 -15.319 1.00 89.38 107 GLU A O 1
ATOM 810 N N . ALA A 1 108 ? 4.590 -12.856 -16.508 1.00 92.31 108 ALA A N 1
ATOM 811 C CA . ALA A 1 108 ? 4.131 -14.202 -16.181 1.00 92.31 108 ALA A CA 1
ATOM 812 C C . ALA A 1 108 ? 4.202 -14.485 -14.672 1.00 92.31 108 ALA A C 1
ATOM 814 O O . ALA A 1 108 ? 3.262 -15.060 -14.116 1.00 92.31 108 ALA A O 1
ATOM 815 N N . VAL A 1 109 ? 5.276 -14.054 -14.001 1.00 90.44 109 VAL A N 1
ATOM 816 C CA . VAL A 1 109 ? 5.417 -14.177 -12.543 1.00 90.44 109 VAL A CA 1
ATOM 817 C C . VAL A 1 109 ? 4.371 -13.332 -11.829 1.00 90.44 109 VAL A C 1
ATOM 819 O O . VAL A 1 109 ? 3.669 -13.863 -10.971 1.00 90.44 109 VAL A O 1
ATOM 822 N N . VAL A 1 110 ? 4.208 -12.058 -12.204 1.00 89.38 110 VAL A N 1
ATOM 823 C CA . VAL A 1 110 ? 3.209 -11.178 -11.578 1.00 89.38 110 VAL A CA 1
ATOM 824 C C . VAL A 1 110 ? 1.801 -11.754 -11.717 1.00 89.38 110 VAL A C 1
ATOM 826 O O . VAL A 1 110 ? 1.036 -11.768 -10.755 1.00 89.38 110 VAL A O 1
ATOM 829 N N . LYS A 1 111 ? 1.472 -12.320 -12.880 1.00 89.19 111 LYS A N 1
ATOM 830 C CA . LYS A 1 111 ? 0.174 -12.953 -13.137 1.00 89.19 111 LYS A CA 1
ATOM 831 C C . LYS A 1 111 ? -0.068 -14.225 -12.315 1.00 89.19 111 LYS A C 1
ATOM 833 O O . LYS A 1 111 ? -1.220 -14.612 -12.129 1.00 89.19 111 LYS A O 1
ATOM 838 N N . ALA A 1 112 ? 0.992 -14.882 -11.845 1.00 92.81 112 ALA A N 1
ATOM 839 C CA . ALA A 1 112 ? 0.914 -16.072 -11.003 1.00 92.81 112 ALA A CA 1
ATOM 840 C C . ALA A 1 112 ? 0.824 -15.755 -9.498 1.00 92.81 112 ALA A C 1
ATOM 842 O O . ALA A 1 112 ? 0.584 -16.666 -8.701 1.00 92.81 112 ALA A O 1
ATOM 843 N N . LEU A 1 113 ? 1.015 -14.494 -9.089 1.00 86.81 113 LEU A N 1
ATOM 844 C CA . LEU A 1 113 ? 0.935 -14.105 -7.683 1.00 86.81 113 LEU A CA 1
ATOM 845 C C . LEU A 1 113 ? -0.508 -14.219 -7.155 1.00 86.81 113 LEU A C 1
ATOM 847 O O . LEU A 1 113 ? -1.461 -13.887 -7.860 1.00 86.81 113 LEU A O 1
ATOM 851 N N . PRO A 1 114 ? -0.699 -14.630 -5.885 1.00 86.75 114 PRO A N 1
ATOM 852 C CA . PRO A 1 114 ? -2.025 -14.720 -5.270 1.00 86.75 114 PRO A CA 1
ATOM 853 C C . PRO A 1 114 ? -2.606 -13.348 -4.875 1.00 86.75 114 PRO A C 1
ATOM 855 O O . PRO A 1 114 ? -3.657 -13.286 -4.239 1.00 86.75 114 PRO A O 1
ATOM 858 N N . TYR A 1 115 ? -1.925 -12.253 -5.214 1.00 74.25 115 TYR A N 1
ATOM 859 C CA . TYR A 1 115 ? -2.330 -10.880 -4.939 1.00 74.25 115 TYR A CA 1
ATOM 860 C C . TYR A 1 115 ? -2.042 -9.984 -6.146 1.00 74.25 115 TYR A C 1
ATOM 862 O O . TYR A 1 115 ? -1.130 -10.246 -6.928 1.00 74.25 115 TYR A O 1
ATOM 870 N N . ALA A 1 116 ? -2.824 -8.911 -6.283 1.00 74.38 116 ALA A N 1
ATOM 871 C CA . ALA A 1 116 ? -2.601 -7.909 -7.315 1.00 74.38 116 ALA A CA 1
ATOM 872 C C . ALA A 1 116 ? -1.349 -7.089 -6.983 1.00 74.38 116 ALA A C 1
ATOM 874 O O . ALA A 1 116 ? -1.262 -6.495 -5.909 1.00 74.38 116 ALA A O 1
ATOM 875 N N . LEU A 1 117 ? -0.403 -7.051 -7.918 1.00 82.50 117 LEU A N 1
ATOM 876 C CA . LEU A 1 117 ? 0.763 -6.180 -7.874 1.00 82.50 117 LEU A CA 1
ATOM 877 C C . LEU A 1 117 ? 0.598 -5.138 -8.987 1.00 82.50 117 LEU A C 1
ATOM 879 O O . LEU A 1 117 ? 0.900 -5.451 -10.136 1.00 82.50 117 LEU A O 1
ATOM 883 N N . PRO A 1 118 ? 0.050 -3.943 -8.714 1.00 83.81 118 PRO A N 1
ATOM 884 C CA . PRO A 1 118 ? 0.058 -2.878 -9.705 1.00 83.81 118 PRO A CA 1
ATOM 885 C C . PRO A 1 118 ? 1.498 -2.404 -9.901 1.00 83.81 118 PRO A C 1
ATOM 887 O O . PRO A 1 118 ? 2.208 -2.149 -8.930 1.00 83.81 118 PRO A O 1
ATOM 890 N N . TYR A 1 119 ? 1.926 -2.296 -11.151 1.00 86.19 119 TYR A N 1
ATOM 891 C CA . TYR A 1 119 ? 3.245 -1.802 -11.526 1.00 86.19 119 TYR A CA 1
ATOM 892 C C . TYR A 1 119 ? 3.138 -0.913 -12.765 1.00 86.19 119 TYR A C 1
ATOM 894 O O . TYR A 1 119 ? 2.209 -1.047 -13.563 1.00 86.19 119 TYR A O 1
ATOM 902 N N . GLU A 1 120 ? 4.094 -0.007 -12.916 1.00 87.94 120 GLU A N 1
ATOM 903 C CA . GLU A 1 120 ? 4.268 0.839 -14.089 1.00 87.94 120 GLU A CA 1
ATOM 904 C C . GLU A 1 120 ? 5.712 0.719 -14.578 1.00 87.94 120 GLU A C 1
ATOM 906 O O . GLU A 1 120 ? 6.656 0.775 -13.787 1.00 87.94 120 GLU A O 1
ATOM 911 N N . TYR A 1 121 ? 5.881 0.555 -15.890 1.00 86.69 121 TYR A N 1
ATOM 912 C CA . TYR A 1 121 ? 7.200 0.566 -16.508 1.00 86.69 121 TYR A CA 1
ATOM 913 C C . TYR A 1 121 ? 7.634 1.989 -16.825 1.00 86.69 121 TYR A C 1
ATOM 915 O O . TYR A 1 121 ? 6.946 2.709 -17.549 1.00 86.69 121 TYR A O 1
ATOM 923 N N . ILE A 1 122 ? 8.824 2.352 -16.359 1.00 87.25 122 ILE A N 1
ATOM 924 C CA . ILE A 1 122 ? 9.472 3.614 -16.690 1.00 87.25 122 ILE A CA 1
ATOM 925 C C . ILE A 1 122 ? 10.673 3.306 -17.593 1.00 87.25 122 ILE A C 1
ATOM 927 O O . ILE A 1 122 ? 11.619 2.648 -17.151 1.00 87.25 122 ILE A O 1
ATOM 931 N N . PRO A 1 123 ? 10.652 3.724 -18.873 1.00 85.69 123 PRO A N 1
ATOM 932 C CA . PRO A 1 123 ? 11.745 3.435 -19.790 1.00 85.69 123 PRO A CA 1
ATOM 933 C C . PRO A 1 123 ? 13.015 4.175 -19.361 1.00 85.69 123 PRO A C 1
ATOM 935 O O . PRO A 1 123 ? 12.995 5.392 -19.165 1.00 85.69 123 PRO A O 1
ATOM 938 N N . PHE A 1 124 ? 14.138 3.459 -19.282 1.00 84.50 124 PHE A N 1
ATOM 939 C CA . PHE A 1 124 ? 15.457 4.044 -19.032 1.00 84.50 124 PHE A CA 1
ATOM 940 C C . PHE A 1 124 ? 16.070 4.616 -20.316 1.00 84.50 124 PHE A C 1
ATOM 942 O O . PHE A 1 124 ? 17.182 4.289 -20.724 1.00 84.50 124 PHE A O 1
ATOM 949 N N . ALA A 1 125 ? 15.322 5.496 -20.976 1.00 83.06 125 ALA A N 1
ATOM 950 C CA . ALA A 1 125 ? 15.693 6.070 -22.258 1.00 83.06 125 ALA A CA 1
ATOM 951 C C . ALA A 1 125 ? 15.579 7.597 -22.246 1.00 83.06 125 ALA A C 1
ATOM 953 O O . ALA A 1 125 ? 14.745 8.198 -21.567 1.00 83.06 125 ALA A O 1
ATOM 954 N N . LYS A 1 126 ? 16.434 8.236 -23.036 1.00 82.81 126 LYS A N 1
ATOM 955 C CA . LYS A 1 126 ? 16.355 9.653 -23.378 1.00 82.81 126 LYS A CA 1
ATOM 956 C C . LYS A 1 126 ? 15.180 9.902 -24.334 1.00 82.81 126 LYS A C 1
ATOM 958 O O . LYS A 1 126 ? 14.719 8.977 -25.003 1.00 82.81 126 LYS A O 1
ATOM 963 N N . PRO A 1 127 ? 14.730 11.163 -24.481 1.00 80.69 127 PRO A N 1
ATOM 964 C CA . PRO A 1 127 ? 13.649 11.514 -25.407 1.00 80.69 127 PRO A CA 1
ATOM 965 C C . PRO A 1 127 ? 13.917 11.155 -26.877 1.00 80.69 127 PRO A C 1
ATOM 967 O O . PRO A 1 127 ? 12.981 11.075 -27.666 1.00 80.69 127 PRO A O 1
ATOM 970 N N . ASP A 1 128 ? 15.183 10.963 -27.254 1.00 81.38 128 ASP A N 1
ATOM 971 C CA . ASP A 1 128 ? 15.613 10.553 -28.595 1.00 81.38 128 ASP A CA 1
ATOM 972 C C . ASP A 1 128 ? 15.629 9.024 -28.797 1.00 81.38 128 ASP A C 1
ATOM 974 O O . ASP A 1 128 ? 15.961 8.556 -29.885 1.00 81.38 128 ASP A O 1
ATOM 978 N N . GLY A 1 129 ? 15.251 8.247 -27.775 1.00 71.75 129 GLY A N 1
ATOM 979 C CA . GLY A 1 129 ? 15.243 6.784 -27.793 1.00 71.75 129 GLY A CA 1
ATOM 980 C C . GLY A 1 129 ? 16.601 6.138 -27.508 1.00 71.75 129 GLY A C 1
ATOM 981 O O . GLY A 1 129 ? 16.695 4.913 -27.531 1.00 71.75 129 GLY A O 1
ATOM 982 N N . GLY A 1 130 ? 17.652 6.922 -27.240 1.00 74.06 130 GLY A N 1
ATOM 983 C CA . GLY A 1 130 ? 18.933 6.402 -26.759 1.00 74.06 130 GLY A CA 1
ATOM 984 C C . GLY A 1 130 ? 18.884 6.054 -25.270 1.00 74.06 130 GLY A C 1
ATOM 985 O O . GLY A 1 130 ? 18.059 6.589 -24.536 1.00 74.06 130 GLY A O 1
ATOM 986 N N . SER A 1 131 ? 19.789 5.198 -24.791 1.00 79.75 131 SER A N 1
ATOM 987 C CA . SER A 1 131 ? 19.827 4.835 -23.366 1.00 79.75 131 SER A CA 1
ATOM 988 C C . SER A 1 131 ? 20.083 6.058 -22.463 1.00 79.75 131 SER A C 1
ATOM 990 O O . SER A 1 131 ? 20.866 6.963 -22.802 1.00 79.75 131 SER A O 1
ATOM 992 N N . ALA A 1 132 ? 19.394 6.106 -21.318 1.00 82.88 132 ALA A N 1
ATOM 993 C CA . ALA A 1 132 ? 19.504 7.177 -20.324 1.00 82.88 132 ALA A CA 1
ATOM 994 C C . ALA A 1 132 ? 20.787 7.106 -19.479 1.00 82.88 132 ALA A C 1
ATOM 996 O O . ALA A 1 132 ? 21.109 8.078 -18.794 1.00 82.88 132 ALA A O 1
ATOM 997 N N . GLY A 1 133 ? 21.556 6.023 -19.581 1.00 85.56 133 GLY A N 1
ATOM 998 C CA . GLY A 1 133 ? 22.798 5.829 -18.842 1.00 85.56 133 GLY A CA 1
ATOM 999 C C . GLY A 1 133 ? 23.410 4.462 -19.121 1.00 85.56 133 GLY A C 1
ATOM 1000 O O . GLY A 1 133 ? 23.132 3.839 -20.139 1.00 85.56 133 GLY A O 1
ATOM 1001 N N . THR A 1 134 ? 24.270 4.008 -18.223 1.00 87.12 134 THR A N 1
ATOM 1002 C CA . THR A 1 134 ? 24.790 2.639 -18.215 1.00 87.12 134 THR A CA 1
ATOM 1003 C C . THR A 1 134 ? 23.907 1.717 -17.370 1.00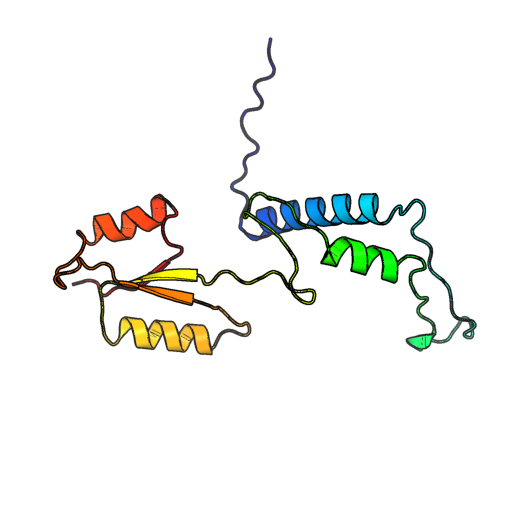 87.12 134 THR A C 1
ATOM 1005 O O . THR A 1 134 ? 23.041 2.176 -16.623 1.00 87.12 134 THR A O 1
ATOM 1008 N N . TYR A 1 135 ? 24.155 0.407 -17.445 1.00 81.69 135 TYR A N 1
ATOM 1009 C CA . TYR A 1 135 ? 23.523 -0.566 -16.551 1.00 81.69 135 TYR A CA 1
ATOM 1010 C C . TYR A 1 135 ? 23.779 -0.234 -15.074 1.00 81.69 135 TYR A C 1
ATOM 1012 O O . TYR A 1 135 ? 22.852 -0.260 -14.267 1.00 81.69 135 TYR A O 1
ATOM 1020 N N . ASP A 1 136 ? 25.010 0.153 -14.731 1.00 86.38 136 ASP A N 1
ATOM 1021 C CA . ASP A 1 136 ? 25.368 0.546 -13.367 1.00 86.38 136 ASP A CA 1
ATOM 1022 C C . ASP A 1 136 ? 24.584 1.785 -12.922 1.00 86.38 136 ASP A C 1
ATOM 1024 O O . ASP A 1 136 ? 24.116 1.829 -11.786 1.00 86.38 136 ASP A O 1
ATOM 1028 N N . ASP A 1 137 ? 24.366 2.754 -13.818 1.00 87.06 137 ASP A N 1
ATOM 1029 C CA . ASP A 1 137 ? 23.542 3.931 -13.520 1.00 87.06 137 ASP A CA 1
ATOM 1030 C C . ASP A 1 137 ? 22.087 3.542 -13.250 1.00 87.06 137 ASP A C 1
ATOM 1032 O O . ASP A 1 137 ? 21.471 4.085 -12.335 1.00 87.06 137 ASP A O 1
ATOM 1036 N N . MET A 1 138 ? 21.541 2.590 -14.012 1.00 82.56 138 MET A N 1
ATOM 1037 C CA . MET A 1 138 ? 20.185 2.078 -13.820 1.00 82.56 138 MET A CA 1
ATOM 1038 C C . MET A 1 138 ? 20.054 1.318 -12.491 1.00 82.56 138 MET A C 1
ATOM 1040 O O . MET A 1 138 ? 19.126 1.573 -11.725 1.00 82.56 138 MET A O 1
ATOM 1044 N N . VAL A 1 139 ? 21.000 0.429 -12.171 1.00 83.31 139 VAL A N 1
ATOM 1045 C CA . VAL A 1 139 ? 21.027 -0.296 -10.888 1.00 83.31 139 VAL A CA 1
ATOM 1046 C C . VAL A 1 139 ? 21.218 0.668 -9.720 1.00 83.31 139 VAL A C 1
ATOM 1048 O O . VAL A 1 139 ? 20.602 0.500 -8.668 1.00 83.31 139 VAL A O 1
ATOM 1051 N N . TYR A 1 140 ? 22.014 1.721 -9.896 1.00 83.75 140 TYR A N 1
ATOM 1052 C CA . TYR A 1 140 ? 22.218 2.740 -8.873 1.00 83.75 140 TYR A CA 1
ATOM 1053 C C . TYR A 1 140 ? 20.924 3.490 -8.516 1.00 83.75 140 TYR A C 1
ATOM 1055 O O . TYR A 1 140 ? 20.753 3.896 -7.365 1.00 83.75 140 TYR A O 1
ATOM 1063 N N . GLN A 1 141 ? 19.959 3.598 -9.436 1.00 82.62 141 GLN A N 1
ATOM 1064 C CA . GLN A 1 141 ? 18.647 4.176 -9.123 1.00 82.62 141 GLN A CA 1
ATOM 1065 C C . GLN A 1 141 ? 17.860 3.360 -8.083 1.00 82.62 141 GLN A C 1
ATOM 1067 O O . GLN A 1 141 ? 17.088 3.946 -7.322 1.00 82.62 141 GLN A O 1
ATOM 1072 N N . LEU A 1 142 ? 18.081 2.039 -7.998 1.00 84.31 142 LEU A N 1
ATOM 1073 C CA . LEU A 1 142 ? 17.506 1.206 -6.932 1.00 84.31 142 LEU A CA 1
ATOM 1074 C C . LEU A 1 142 ? 18.096 1.563 -5.572 1.00 84.31 142 LEU A C 1
ATOM 1076 O O . LEU A 1 142 ? 17.369 1.683 -4.592 1.00 84.31 142 LEU A O 1
ATOM 1080 N N . TYR A 1 143 ? 19.414 1.771 -5.515 1.00 79.12 143 TYR A N 1
ATOM 1081 C CA . TYR A 1 143 ? 20.088 2.171 -4.281 1.00 79.12 143 TYR A CA 1
ATOM 1082 C C . TYR A 1 143 ? 19.598 3.536 -3.780 1.00 79.12 143 TYR A C 1
ATOM 1084 O O . TYR A 1 143 ? 19.445 3.740 -2.578 1.00 79.12 143 TYR A O 1
ATOM 1092 N N . LEU A 1 144 ? 19.311 4.463 -4.698 1.00 82.38 144 LEU A N 1
ATOM 1093 C CA . LEU A 1 144 ? 18.738 5.769 -4.371 1.00 82.38 144 LEU A CA 1
ATOM 1094 C C . LEU A 1 144 ? 17.248 5.715 -3.989 1.00 82.38 144 LEU A C 1
ATOM 1096 O O . LEU A 1 144 ? 16.709 6.736 -3.567 1.00 82.38 144 LEU A O 1
ATOM 1100 N N . GLY A 1 145 ? 16.575 4.572 -4.163 1.00 76.12 145 GLY A N 1
ATOM 1101 C CA . GLY A 1 145 ? 15.130 4.443 -3.961 1.00 76.12 145 GLY A CA 1
ATOM 1102 C C . GLY A 1 145 ? 14.301 5.228 -4.982 1.00 76.12 145 GLY A C 1
ATOM 1103 O O . GLY A 1 145 ? 13.182 5.628 -4.680 1.00 76.12 145 GLY A O 1
ATOM 1104 N N . SER A 1 146 ? 14.860 5.506 -6.167 1.00 80.94 146 SER A N 1
ATOM 1105 C CA . SER A 1 146 ? 14.150 6.218 -7.245 1.00 80.94 146 SER A CA 1
ATOM 1106 C C . SER A 1 146 ? 13.215 5.305 -8.042 1.00 80.94 146 SER A C 1
ATOM 1108 O O . SER A 1 146 ? 12.285 5.794 -8.674 1.00 80.94 146 SER A O 1
ATOM 1110 N N . PHE A 1 147 ? 13.453 3.993 -7.994 1.00 84.62 147 PHE A N 1
ATOM 1111 C CA . PHE A 1 147 ? 12.575 2.951 -8.526 1.00 84.62 147 PHE A CA 1
ATOM 1112 C C . PHE A 1 147 ? 12.542 1.775 -7.550 1.00 84.62 147 PHE A C 1
ATOM 1114 O O . PHE A 1 147 ? 13.489 1.570 -6.788 1.00 84.62 147 PHE A O 1
ATOM 1121 N N . ASP A 1 148 ? 11.478 0.978 -7.611 1.00 84.00 148 ASP A N 1
ATOM 1122 C CA . ASP A 1 148 ? 11.288 -0.173 -6.727 1.00 84.00 148 ASP A CA 1
ATOM 1123 C C . ASP A 1 148 ? 11.982 -1.436 -7.255 1.00 84.00 148 ASP A C 1
ATOM 1125 O O . ASP A 1 148 ? 12.375 -2.314 -6.485 1.00 84.00 148 ASP A O 1
ATOM 1129 N N . ALA A 1 149 ? 12.114 -1.553 -8.579 1.00 85.94 149 ALA A N 1
ATOM 1130 C CA . ALA A 1 149 ? 12.740 -2.694 -9.236 1.00 85.94 149 ALA A CA 1
ATOM 1131 C C . ALA A 1 149 ? 13.318 -2.329 -10.612 1.00 85.94 149 ALA A C 1
ATOM 1133 O O . ALA A 1 149 ? 12.942 -1.331 -11.226 1.00 85.94 149 ALA A O 1
ATOM 1134 N N . VAL A 1 150 ? 14.230 -3.175 -11.093 1.00 86.50 150 VAL A N 1
ATOM 1135 C CA . VAL A 1 150 ? 14.804 -3.131 -12.443 1.00 86.50 150 VAL A CA 1
ATOM 1136 C C . VAL A 1 150 ? 14.410 -4.412 -13.170 1.00 86.50 150 VAL A C 1
ATOM 1138 O O . VAL A 1 150 ? 14.533 -5.503 -12.610 1.00 86.50 150 VAL A O 1
ATOM 1141 N N . VAL A 1 151 ? 13.998 -4.288 -14.430 1.00 85.62 151 VAL A N 1
ATOM 1142 C CA . VAL A 1 151 ? 13.877 -5.415 -15.365 1.00 85.62 151 VAL A CA 1
ATOM 1143 C C . VAL A 1 151 ? 14.803 -5.142 -16.547 1.00 85.62 151 VAL A C 1
ATOM 1145 O O . VAL A 1 151 ? 14.705 -4.103 -17.193 1.00 85.62 151 VAL A O 1
ATOM 1148 N N . GLY A 1 152 ? 15.729 -6.059 -16.818 1.00 75.94 152 GLY A N 1
ATOM 1149 C CA . GLY A 1 152 ? 16.740 -5.879 -17.857 1.00 75.94 152 GLY A CA 1
ATOM 1150 C C . GLY A 1 152 ? 17.340 -7.199 -18.325 1.00 75.94 152 GLY A C 1
ATOM 1151 O O . GLY A 1 152 ? 17.318 -8.199 -17.607 1.00 75.94 152 GLY A O 1
ATOM 1152 N N . ASP A 1 153 ? 17.855 -7.190 -19.549 1.00 69.69 153 ASP A N 1
ATOM 1153 C CA . ASP A 1 153 ? 18.752 -8.213 -20.085 1.00 69.69 153 ASP A CA 1
ATOM 1154 C C . ASP A 1 153 ? 20.200 -7.851 -19.695 1.00 69.69 153 ASP A C 1
ATOM 1156 O O . ASP A 1 153 ? 20.558 -6.675 -19.654 1.00 69.69 153 ASP A O 1
ATOM 1160 N N . THR A 1 154 ? 21.015 -8.858 -19.377 1.00 50.75 154 THR A N 1
ATOM 1161 C CA . THR A 1 154 ? 22.466 -8.698 -19.213 1.00 50.75 154 THR A CA 1
ATOM 1162 C C . THR A 1 154 ? 23.118 -9.013 -20.559 1.00 50.75 154 THR A C 1
ATOM 1164 O O . THR A 1 154 ? 23.373 -10.179 -20.861 1.00 50.75 154 THR A O 1
ATOM 1167 N N . LEU A 1 155 ? 23.399 -7.981 -21.359 1.00 47.19 155 LEU A N 1
ATOM 1168 C CA . LEU A 1 155 ? 24.266 -8.085 -22.539 1.00 47.19 155 LEU A CA 1
ATOM 1169 C C . LEU A 1 155 ? 25.576 -7.332 -22.323 1.00 47.19 155 LEU A C 1
ATOM 1171 O O . LEU A 1 155 ? 25.524 -6.173 -21.855 1.00 47.19 155 LEU A O 1
#

pLDDT: mean 79.81, std 12.23, range [34.41, 93.88]

Solvent-accessible surface area (backbone atoms only — not comparable to full-atom values): 9611 Å² total; per-residue (Å²): 134,82,83,77,90,73,86,84,78,64,84,65,49,73,67,51,42,50,49,54,35,51,52,51,52,49,52,54,12,43,61,72,42,65,68,86,70,97,48,68,47,71,45,99,50,68,95,82,58,87,50,74,76,47,59,47,49,57,74,54,48,67,49,38,51,52,25,44,45,71,38,72,50,75,45,87,88,39,83,44,48,39,55,96,82,35,71,72,76,72,54,44,40,27,38,29,78,62,86,56,70,63,56,57,53,51,53,54,50,56,72,68,46,99,56,92,76,58,64,43,82,43,70,46,46,39,99,86,72,46,71,63,64,53,71,66,56,58,57,47,33,48,78,71,64,76,30,76,46,78,51,64,76,95,125